Protein AF-A0A2G6CX01-F1 (afdb_monomer_lite)

Structure (mmCIF, N/CA/C/O backbone):
data_AF-A0A2G6CX01-F1
#
_entry.id   AF-A0A2G6CX01-F1
#
loop_
_atom_site.group_PDB
_atom_site.id
_atom_site.type_symbol
_atom_site.label_atom_id
_atom_site.label_alt_id
_atom_site.label_comp_id
_atom_site.label_asym_id
_atom_site.label_entity_id
_atom_site.label_seq_id
_atom_site.pdbx_PDB_ins_code
_atom_site.Cartn_x
_atom_site.Cartn_y
_atom_site.Cartn_z
_atom_site.occupancy
_atom_site.B_iso_or_equiv
_atom_site.auth_seq_id
_atom_site.auth_comp_id
_atom_site.auth_asym_id
_atom_site.auth_atom_id
_atom_site.pdbx_PDB_model_num
ATOM 1 N N . GLY A 1 1 ? -14.581 -10.785 -8.402 1.00 52.53 1 GLY A N 1
ATOM 2 C CA . GLY A 1 1 ? -14.789 -9.514 -7.674 1.00 52.53 1 GLY A CA 1
ATOM 3 C C . GLY A 1 1 ? -14.662 -9.634 -6.159 1.00 52.53 1 GLY A C 1
ATOM 4 O O . GLY A 1 1 ? -14.148 -8.707 -5.553 1.00 52.53 1 GLY A O 1
ATOM 5 N N . PHE A 1 2 ? -15.101 -10.743 -5.550 1.00 59.84 2 PHE A N 1
ATOM 6 C CA . PHE A 1 2 ? -15.248 -10.876 -4.091 1.00 59.84 2 PHE A CA 1
ATOM 7 C C . PHE A 1 2 ? -13.929 -11.043 -3.311 1.00 59.84 2 PHE A C 1
ATOM 9 O O . PHE A 1 2 ? -13.698 -10.317 -2.351 1.00 59.84 2 PHE A O 1
ATOM 16 N N . VAL A 1 3 ? -13.002 -11.878 -3.793 1.00 77.44 3 VAL A N 1
ATOM 17 C CA . VAL A 1 3 ? -11.771 -12.237 -3.055 1.00 77.44 3 VAL A CA 1
ATOM 18 C C . VAL A 1 3 ? -10.894 -11.029 -2.693 1.00 77.44 3 VAL A C 1
ATOM 20 O O . VAL A 1 3 ? -10.415 -10.922 -1.569 1.00 77.44 3 VAL A O 1
ATOM 23 N N . LEU A 1 4 ? -10.706 -10.070 -3.609 1.00 80.31 4 LEU A N 1
ATOM 24 C CA . LEU A 1 4 ? -9.875 -8.892 -3.331 1.00 80.31 4 LEU A CA 1
ATOM 25 C C . LEU A 1 4 ? -10.490 -7.996 -2.244 1.00 80.31 4 LEU A C 1
ATOM 27 O O . LEU A 1 4 ? -9.764 -7.411 -1.446 1.00 80.31 4 LEU A O 1
ATOM 31 N N . ARG A 1 5 ? -11.822 -7.889 -2.189 1.00 79.88 5 ARG A N 1
ATOM 32 C CA . ARG A 1 5 ? -12.515 -7.052 -1.201 1.00 79.88 5 ARG A CA 1
ATOM 33 C C . ARG A 1 5 ? -12.353 -7.612 0.210 1.00 79.88 5 ARG A C 1
ATOM 35 O O . ARG A 1 5 ? -12.110 -6.840 1.142 1.00 79.88 5 ARG A O 1
ATOM 42 N N . ASP A 1 6 ? -12.447 -8.928 0.348 1.00 86.38 6 ASP A N 1
ATOM 43 C CA . ASP A 1 6 ? -12.303 -9.609 1.634 1.00 86.38 6 ASP A CA 1
ATOM 44 C C . ASP A 1 6 ? -10.863 -9.513 2.139 1.00 86.38 6 ASP A C 1
ATOM 46 O O . ASP A 1 6 ? -10.635 -9.138 3.288 1.00 86.38 6 ASP A O 1
ATOM 50 N N . LEU A 1 7 ? -9.884 -9.705 1.247 1.00 87.44 7 LEU A N 1
ATOM 51 C CA . LEU A 1 7 ? -8.464 -9.536 1.569 1.00 87.44 7 LEU A CA 1
ATOM 52 C C . LEU A 1 7 ? -8.134 -8.109 2.031 1.00 87.44 7 LEU A C 1
ATOM 54 O O . LEU A 1 7 ? -7.425 -7.928 3.020 1.00 87.44 7 LEU A O 1
ATOM 58 N N . LEU A 1 8 ? -8.670 -7.086 1.359 1.00 88.25 8 LEU A N 1
ATOM 59 C CA . LEU A 1 8 ? -8.465 -5.686 1.751 1.00 88.25 8 LEU A CA 1
ATOM 60 C C . LEU A 1 8 ? -9.171 -5.340 3.073 1.00 88.25 8 LEU A C 1
ATOM 62 O O . LEU A 1 8 ? -8.670 -4.524 3.851 1.00 88.25 8 LEU A O 1
ATOM 66 N N . SER A 1 9 ? -10.319 -5.961 3.343 1.00 88.06 9 SER A N 1
ATOM 67 C CA . SER A 1 9 ? -11.051 -5.773 4.600 1.00 88.06 9 SER A CA 1
ATOM 68 C C . SER A 1 9 ? -10.323 -6.424 5.777 1.00 88.06 9 SER A C 1
ATOM 70 O O . SER A 1 9 ? -10.188 -5.798 6.830 1.00 88.06 9 SER A O 1
ATOM 72 N N . GLU A 1 10 ? -9.789 -7.629 5.585 1.00 91.31 10 GLU A N 1
ATOM 73 C CA . GLU A 1 10 ? -8.967 -8.313 6.584 1.00 91.31 10 GLU A CA 1
ATOM 74 C C . GLU A 1 10 ? -7.645 -7.574 6.830 1.00 91.31 10 GLU A C 1
ATOM 76 O O . GLU A 1 10 ? -7.252 -7.383 7.981 1.00 91.31 10 GLU A O 1
ATOM 81 N N . ALA A 1 11 ? -6.997 -7.069 5.774 1.00 90.44 11 ALA A N 1
ATOM 82 C CA . ALA A 1 11 ? -5.805 -6.235 5.910 1.00 90.44 11 ALA A CA 1
ATOM 83 C C . ALA A 1 11 ? -6.084 -5.005 6.786 1.00 90.44 11 ALA A C 1
ATOM 85 O O . ALA A 1 11 ? -5.330 -4.721 7.715 1.00 90.44 11 ALA A O 1
ATOM 86 N N . ARG A 1 12 ? -7.208 -4.312 6.560 1.00 92.81 12 ARG A N 1
ATOM 87 C CA . ARG A 1 12 ? -7.616 -3.186 7.409 1.00 92.81 12 ARG A CA 1
ATOM 88 C C . ARG A 1 12 ? -7.803 -3.610 8.865 1.00 92.81 12 ARG A C 1
ATOM 90 O O . ARG A 1 12 ? -7.328 -2.904 9.747 1.00 92.81 12 ARG A O 1
ATOM 97 N N . ARG A 1 13 ? -8.493 -4.726 9.119 1.00 93.44 13 ARG A N 1
ATOM 98 C CA . ARG A 1 13 ? -8.744 -5.218 10.483 1.00 93.44 13 ARG A CA 1
ATOM 99 C C . ARG A 1 13 ? -7.432 -5.430 11.241 1.00 93.44 13 ARG A C 1
ATOM 101 O O . ARG A 1 13 ? -7.314 -4.980 12.375 1.00 93.44 13 ARG A O 1
ATOM 108 N N . ARG A 1 14 ? -6.434 -6.040 10.594 1.00 93.50 14 ARG A N 1
ATOM 109 C CA . ARG A 1 14 ? -5.096 -6.246 11.178 1.00 93.50 14 ARG A CA 1
ATOM 110 C C . ARG A 1 14 ? -4.376 -4.930 11.467 1.00 93.50 14 ARG A C 1
ATOM 112 O O . ARG A 1 14 ? -3.812 -4.774 12.540 1.00 93.50 14 ARG A O 1
ATOM 119 N N . LEU A 1 15 ? -4.467 -3.958 10.561 1.00 93.44 15 LEU A N 1
ATOM 120 C CA . LEU A 1 15 ? -3.860 -2.637 10.759 1.00 93.44 15 LEU A CA 1
ATOM 121 C C . LEU A 1 15 ? -4.517 -1.821 11.882 1.00 93.44 15 LEU A C 1
ATOM 123 O O . LEU A 1 15 ? -3.912 -0.881 12.380 1.00 93.44 15 LEU A O 1
ATOM 127 N N . GLN A 1 16 ? -5.757 -2.131 12.271 1.00 91.50 16 GLN A N 1
ATOM 128 C CA . GLN A 1 16 ? -6.397 -1.498 13.431 1.00 91.50 16 GLN A CA 1
ATOM 129 C C . GLN A 1 16 ?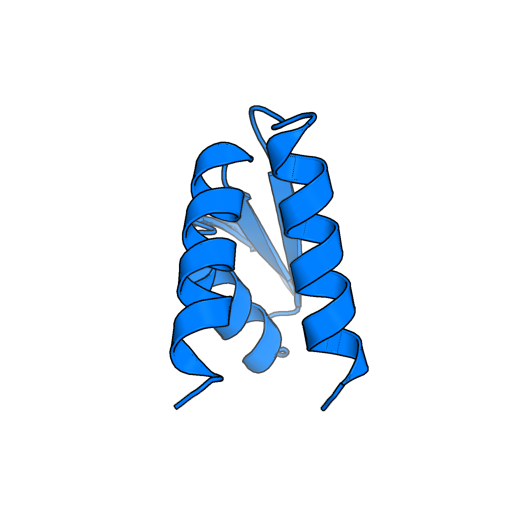 -5.883 -2.061 14.758 1.00 91.50 16 GLN A C 1
ATOM 131 O O . GLN A 1 16 ? -5.925 -1.353 15.760 1.00 91.50 16 GLN A O 1
ATOM 136 N N . THR A 1 17 ? -5.431 -3.317 14.769 1.00 92.00 17 THR A N 1
ATOM 137 C CA . THR A 1 17 ? -4.876 -3.969 15.961 1.00 92.00 17 THR A CA 1
ATOM 138 C C . THR A 1 17 ? -3.378 -3.741 16.102 1.00 92.00 17 THR A C 1
ATOM 140 O O . THR A 1 17 ? -2.902 -3.542 17.212 1.00 92.00 17 THR A 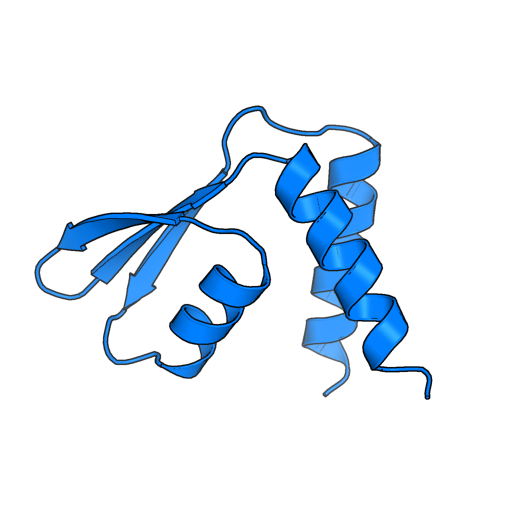O 1
ATOM 143 N N . ASP A 1 18 ? -2.648 -3.756 14.986 1.00 92.44 18 ASP A N 1
ATOM 144 C CA . ASP A 1 18 ? -1.202 -3.563 14.944 1.00 92.44 18 ASP A CA 1
ATOM 145 C C . ASP A 1 18 ? -0.822 -2.844 13.642 1.00 92.44 18 ASP A C 1
ATOM 147 O O . ASP A 1 18 ? -0.895 -3.405 12.544 1.00 92.44 18 ASP A O 1
ATOM 151 N N . ALA A 1 19 ? -0.495 -1.558 13.763 1.00 93.81 19 ALA A N 1
ATOM 152 C CA . ALA A 1 19 ? -0.149 -0.702 12.639 1.00 93.81 19 ALA A CA 1
ATOM 153 C C . ALA A 1 19 ? 1.380 -0.569 12.543 1.00 93.81 19 ALA A C 1
ATOM 155 O O . ALA A 1 19 ? 1.961 0.234 13.279 1.00 93.81 19 ALA A O 1
ATOM 156 N N . PRO A 1 20 ? 2.050 -1.287 11.622 1.00 93.69 20 PRO A N 1
ATOM 157 C CA . PRO A 1 20 ? 3.488 -1.145 11.438 1.00 93.69 20 PRO A CA 1
ATOM 158 C C . PRO A 1 20 ? 3.841 0.273 10.976 1.00 93.69 20 PRO A C 1
ATOM 160 O O . PRO A 1 20 ? 3.127 0.885 10.177 1.00 93.69 20 PRO A O 1
ATOM 163 N N . SER A 1 21 ? 4.984 0.782 11.438 1.00 94.12 21 SER A N 1
ATOM 164 C CA . SER A 1 21 ? 5.485 2.117 11.081 1.00 94.12 21 SER A CA 1
ATOM 165 C C . SER A 1 21 ? 5.872 2.244 9.605 1.00 94.12 21 SER A C 1
ATOM 167 O O . SER A 1 21 ? 5.857 3.346 9.063 1.00 94.12 21 SER A O 1
ATOM 169 N N . ALA A 1 22 ? 6.185 1.128 8.940 1.00 95.25 22 ALA A N 1
ATOM 170 C CA . ALA A 1 22 ? 6.483 1.083 7.516 1.00 95.25 22 ALA A CA 1
ATOM 171 C C . ALA A 1 22 ? 6.042 -0.245 6.887 1.00 95.25 22 ALA A C 1
ATOM 173 O O . ALA A 1 22 ? 6.305 -1.325 7.413 1.00 95.25 22 ALA A O 1
ATOM 174 N N . ILE A 1 23 ? 5.423 -0.155 5.713 1.00 96.06 23 ILE A N 1
ATOM 175 C CA . ILE A 1 23 ? 5.030 -1.273 4.857 1.00 96.06 23 ILE A CA 1
ATOM 176 C C . ILE A 1 23 ? 5.670 -1.038 3.497 1.00 96.06 23 ILE A C 1
ATOM 178 O O . ILE A 1 23 ? 5.405 -0.023 2.851 1.00 96.06 23 ILE A O 1
ATOM 182 N N . ARG A 1 24 ? 6.503 -1.983 3.059 1.00 95.69 24 ARG A N 1
ATOM 183 C CA . ARG A 1 24 ? 7.182 -1.941 1.760 1.00 95.69 24 ARG A CA 1
ATOM 184 C C . ARG A 1 24 ? 6.568 -2.956 0.807 1.00 95.69 24 ARG A C 1
ATOM 186 O O . ARG A 1 24 ? 6.178 -4.043 1.224 1.00 95.69 24 ARG A O 1
ATOM 193 N N . SER A 1 25 ? 6.482 -2.593 -0.466 1.00 95.31 25 SER A N 1
ATOM 194 C CA . SER A 1 25 ? 5.950 -3.448 -1.529 1.00 95.31 25 SER A CA 1
ATOM 195 C C . SER A 1 25 ? 6.685 -3.179 -2.839 1.00 95.31 25 SER A C 1
ATOM 197 O O . SER A 1 25 ? 7.130 -2.055 -3.074 1.00 95.31 25 SER A O 1
ATOM 199 N N . SER A 1 26 ? 6.794 -4.192 -3.699 1.00 95.81 26 SER A N 1
ATOM 200 C CA . SER A 1 26 ? 7.333 -4.061 -5.053 1.00 95.81 26 SER A CA 1
ATOM 201 C C . SER A 1 26 ? 6.320 -4.551 -6.082 1.00 95.81 26 SER A C 1
ATOM 203 O O . SER A 1 26 ? 5.632 -5.556 -5.885 1.00 95.81 26 SER A O 1
ATOM 205 N N . VAL A 1 27 ? 6.200 -3.823 -7.190 1.00 96.12 27 VAL A N 1
ATOM 206 C CA . VAL A 1 27 ? 5.243 -4.133 -8.259 1.00 96.12 27 VAL A CA 1
ATOM 207 C C . VAL A 1 27 ? 5.956 -4.082 -9.598 1.00 96.12 27 VAL A C 1
ATOM 209 O O . VAL A 1 27 ? 6.609 -3.092 -9.902 1.00 96.12 27 VAL A O 1
ATOM 212 N N . HIS A 1 28 ? 5.793 -5.120 -10.416 1.00 96.81 28 HIS A N 1
ATOM 213 C CA . HIS A 1 28 ? 6.351 -5.135 -11.766 1.00 96.81 28 HIS A CA 1
ATOM 214 C C . HIS A 1 28 ? 5.774 -3.989 -12.618 1.00 96.81 28 HIS A C 1
ATOM 216 O O . HIS A 1 28 ? 4.559 -3.759 -12.583 1.00 96.81 28 HIS A O 1
ATOM 222 N N . PHE A 1 29 ? 6.601 -3.286 -13.402 1.00 93.00 29 PHE A N 1
ATOM 223 C CA . PHE A 1 29 ? 6.180 -2.057 -14.103 1.00 93.00 29 PHE A CA 1
ATOM 224 C C . PHE A 1 29 ? 5.050 -2.285 -15.122 1.00 93.00 29 PHE A C 1
ATOM 226 O O . PHE A 1 29 ? 4.256 -1.386 -15.401 1.00 93.00 29 PHE A O 1
ATOM 233 N N . THR A 1 30 ? 4.926 -3.499 -15.662 1.00 96.19 30 THR A N 1
ATOM 234 C CA . THR A 1 30 ? 3.833 -3.851 -16.587 1.00 96.19 30 THR A CA 1
ATOM 235 C C . THR A 1 30 ? 2.488 -4.035 -15.881 1.00 96.19 30 THR A C 1
ATOM 237 O O . THR A 1 30 ? 1.441 -3.949 -16.524 1.00 96.19 30 THR A O 1
ATOM 240 N N . ASN A 1 31 ? 2.463 -4.230 -14.556 1.00 95.81 31 ASN A N 1
ATOM 241 C CA . ASN A 1 31 ? 1.226 -4.420 -13.801 1.00 95.81 31 ASN A CA 1
ATOM 242 C C . ASN A 1 31 ? 0.575 -3.075 -13.439 1.00 95.81 31 ASN A C 1
ATOM 244 O O . ASN A 1 31 ? 0.512 -2.654 -12.279 1.00 95.81 31 ASN A O 1
ATOM 248 N N . GLN A 1 32 ? 0.042 -2.407 -14.460 1.00 95.06 32 GLN A N 1
ATOM 249 C CA . GLN A 1 32 ? -0.590 -1.090 -14.345 1.00 95.06 32 GLN A CA 1
ATOM 250 C C . GLN A 1 32 ? -1.762 -1.063 -13.351 1.00 95.06 32 GLN A C 1
ATOM 252 O O . GLN A 1 32 ? -2.013 -0.039 -12.707 1.00 95.06 32 GLN A O 1
ATOM 257 N N . VAL A 1 33 ? -2.463 -2.190 -13.179 1.00 93.81 33 VAL A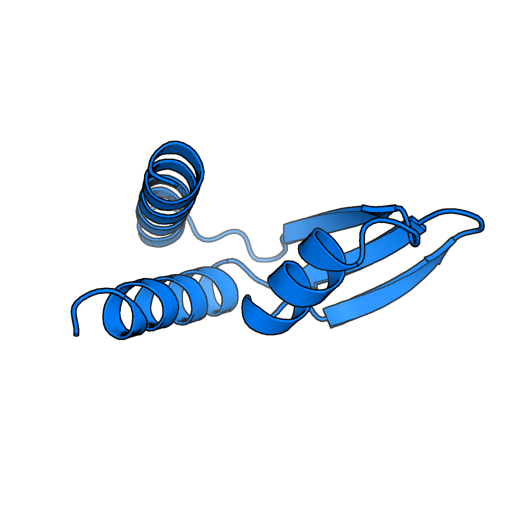 N 1
ATOM 258 C CA . VAL A 1 33 ? -3.565 -2.323 -12.215 1.00 93.81 33 VAL A CA 1
ATOM 259 C C . VAL A 1 33 ? -3.038 -2.233 -10.783 1.00 93.81 33 VAL A C 1
ATOM 261 O O . VAL A 1 33 ? -3.525 -1.407 -10.004 1.00 93.81 33 VAL A O 1
ATOM 264 N N . SER A 1 34 ? -2.008 -3.011 -10.449 1.00 93.94 34 SER A N 1
ATOM 265 C CA . SER A 1 34 ? -1.387 -2.990 -9.121 1.00 93.94 34 SER A CA 1
ATOM 266 C C . SER A 1 34 ? -0.698 -1.661 -8.825 1.00 93.94 34 SER A C 1
ATOM 268 O O . SER A 1 34 ? -0.846 -1.148 -7.715 1.00 93.94 34 SER A O 1
ATOM 270 N N . LEU A 1 35 ? -0.023 -1.054 -9.809 1.00 94.94 35 LEU A N 1
ATOM 271 C CA . LEU A 1 35 ? 0.589 0.274 -9.665 1.00 94.94 35 LEU A CA 1
ATOM 272 C C . LEU A 1 35 ? -0.458 1.338 -9.308 1.00 94.94 35 LEU A C 1
ATOM 274 O O . LEU A 1 35 ? -0.267 2.147 -8.396 1.00 94.94 35 LEU A O 1
ATOM 278 N N . ARG A 1 36 ? -1.606 1.318 -9.994 1.00 93.62 36 ARG A N 1
ATOM 279 C CA . ARG A 1 36 ? -2.713 2.243 -9.722 1.00 93.62 36 ARG A CA 1
ATOM 280 C C . ARG A 1 36 ? -3.340 1.990 -8.353 1.00 93.62 36 ARG A C 1
ATOM 282 O O . ARG A 1 36 ? -3.693 2.950 -7.667 1.00 93.62 36 ARG A O 1
ATOM 289 N N . LEU A 1 37 ? -3.486 0.726 -7.957 1.00 92.56 37 LEU A N 1
ATOM 290 C CA . LEU A 1 37 ? -4.018 0.363 -6.645 1.00 92.56 37 LEU A CA 1
ATOM 291 C C . LEU A 1 37 ? -3.110 0.864 -5.515 1.00 92.56 37 LEU A C 1
ATOM 293 O O . LEU A 1 37 ? -3.614 1.503 -4.595 1.00 92.56 37 LEU A O 1
ATOM 297 N N . HIS A 1 38 ? -1.793 0.672 -5.618 1.00 94.19 38 HIS A N 1
ATOM 298 C CA . HIS A 1 38 ? -0.828 1.157 -4.623 1.00 94.19 38 HIS A CA 1
ATOM 299 C C . HIS A 1 38 ? -0.948 2.672 -4.419 1.00 94.19 38 HIS A C 1
ATOM 301 O O . HIS A 1 38 ? -1.148 3.132 -3.293 1.00 94.19 38 HIS A O 1
ATOM 307 N N . ARG A 1 39 ? -0.965 3.451 -5.510 1.00 92.06 39 ARG A N 1
ATOM 308 C CA . ARG A 1 39 ? -1.158 4.912 -5.439 1.00 92.06 39 ARG A CA 1
ATOM 309 C C . ARG A 1 39 ? -2.481 5.294 -4.761 1.00 92.06 39 ARG A C 1
ATOM 311 O O . ARG A 1 39 ? -2.513 6.199 -3.932 1.00 92.06 39 ARG A O 1
ATOM 318 N N . LYS A 1 40 ? -3.579 4.588 -5.065 1.00 91.62 40 LYS A N 1
ATOM 319 C CA . LYS A 1 40 ? -4.890 4.819 -4.419 1.00 91.62 40 LYS A CA 1
ATOM 320 C C . LYS A 1 40 ? -4.880 4.498 -2.922 1.00 91.62 40 LYS A C 1
ATOM 322 O O . LYS A 1 40 ? -5.578 5.168 -2.160 1.00 91.62 40 LYS A O 1
ATOM 327 N N . LEU A 1 41 ? -4.107 3.494 -2.518 1.00 92.94 41 LEU A N 1
ATOM 328 C CA . LEU A 1 41 ? -3.975 3.050 -1.132 1.00 92.94 41 LEU A CA 1
ATOM 329 C C . LEU A 1 41 ? -2.963 3.866 -0.314 1.00 92.94 41 LEU A C 1
ATOM 331 O O . LEU A 1 41 ? -2.752 3.558 0.852 1.00 92.94 41 LEU A O 1
ATOM 335 N N . GLY A 1 42 ? -2.396 4.938 -0.877 1.00 93.75 42 GLY A N 1
ATOM 336 C CA . GLY A 1 42 ? -1.489 5.831 -0.150 1.00 93.75 42 GLY A CA 1
ATOM 337 C C . GLY A 1 42 ? -0.042 5.346 -0.099 1.00 93.75 42 GLY A C 1
ATOM 338 O O . GLY A 1 42 ? 0.728 5.828 0.726 1.00 93.75 42 GLY A O 1
ATOM 339 N N . PHE A 1 43 ? 0.337 4.416 -0.976 1.00 96.62 43 PHE A N 1
ATOM 340 C CA . PHE A 1 43 ? 1.736 4.076 -1.177 1.00 96.62 43 PHE A CA 1
ATOM 341 C C . PHE A 1 43 ? 2.442 5.142 -2.018 1.00 96.62 43 PHE A C 1
ATOM 343 O O . PHE A 1 43 ? 1.964 5.531 -3.088 1.00 96.62 43 PHE A O 1
ATOM 350 N N . MET A 1 44 ? 3.609 5.570 -1.547 1.00 95.75 44 MET A N 1
ATOM 351 C CA . MET A 1 44 ? 4.522 6.476 -2.233 1.00 95.75 44 MET A CA 1
ATOM 352 C C . MET A 1 44 ? 5.609 5.669 -2.936 1.00 95.75 44 MET A C 1
ATOM 354 O O . MET A 1 44 ? 6.134 4.715 -2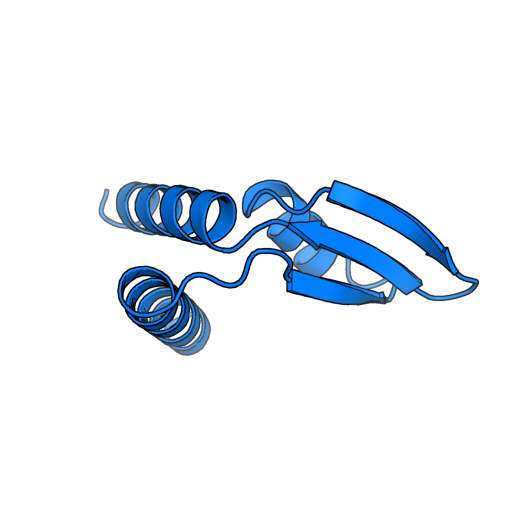.365 1.00 95.75 44 MET A O 1
ATOM 358 N N . LYS A 1 45 ? 5.938 6.039 -4.175 1.00 94.75 45 LYS A N 1
ATOM 359 C CA . LYS A 1 45 ? 7.072 5.458 -4.901 1.00 94.75 45 LYS A CA 1
ATOM 360 C C . LYS A 1 45 ? 8.369 5.934 -4.243 1.00 94.75 45 LYS A C 1
ATOM 362 O O . LYS A 1 45 ? 8.513 7.132 -4.020 1.00 94.75 45 LYS A O 1
ATOM 367 N N . ILE A 1 46 ? 9.284 5.008 -3.974 1.00 93.00 46 ILE A N 1
ATOM 368 C CA . ILE A 1 46 ? 10.629 5.323 -3.471 1.00 93.00 46 ILE A CA 1
ATOM 369 C C . ILE A 1 46 ? 11.645 5.227 -4.605 1.00 93.00 46 ILE A C 1
ATOM 371 O O . ILE A 1 46 ? 12.476 6.112 -4.761 1.00 93.00 46 ILE A O 1
ATOM 375 N N . GLU A 1 47 ? 11.552 4.170 -5.411 1.00 91.12 47 GLU A N 1
ATOM 376 C CA . GLU A 1 47 ? 12.573 3.822 -6.395 1.00 91.12 47 GLU A CA 1
ATOM 377 C C . GLU A 1 47 ? 11.960 3.045 -7.565 1.00 91.12 47 GLU A C 1
ATOM 379 O O . GLU A 1 47 ? 10.874 2.461 -7.456 1.00 91.12 47 GLU A O 1
ATOM 384 N N . GLU A 1 48 ? 12.646 3.082 -8.701 1.00 86.69 48 GLU A N 1
ATOM 385 C CA . GLU A 1 48 ? 12.387 2.239 -9.864 1.00 86.69 48 GLU A CA 1
ATOM 386 C C . GLU A 1 48 ? 13.625 1.373 -10.110 1.00 86.69 48 GLU A C 1
ATOM 388 O O . GLU A 1 48 ? 14.704 1.890 -10.382 1.00 86.69 48 GLU A O 1
ATOM 393 N N . GLU A 1 49 ? 13.449 0.061 -9.992 1.00 89.12 49 GLU A N 1
ATOM 394 C CA . GLU A 1 49 ? 14.399 -0.950 -10.446 1.00 89.12 49 GLU A CA 1
ATOM 395 C C . GLU A 1 49 ? 14.099 -1.316 -11.911 1.00 89.12 49 GLU A C 1
ATOM 397 O O . GLU A 1 49 ? 13.081 -0.905 -12.474 1.00 89.12 49 GLU A O 1
ATOM 402 N N . ALA A 1 50 ? 14.967 -2.120 -12.534 1.00 87.19 50 ALA A N 1
ATOM 403 C CA . ALA A 1 50 ? 14.886 -2.462 -13.958 1.00 87.19 50 ALA A CA 1
ATOM 404 C C . ALA A 1 50 ? 13.504 -2.982 -14.405 1.00 87.19 50 ALA A C 1
ATOM 406 O O . ALA A 1 50 ? 13.052 -2.654 -15.502 1.00 87.19 50 ALA A O 1
ATOM 407 N N . ASP A 1 51 ? 12.822 -3.768 -13.567 1.00 94.50 51 ASP A N 1
ATOM 408 C CA . ASP A 1 51 ? 11.513 -4.350 -13.867 1.00 94.50 51 ASP A CA 1
ATOM 409 C C . ASP A 1 51 ? 10.429 -4.016 -12.820 1.00 94.50 51 ASP A C 1
ATOM 411 O O . ASP A 1 51 ? 9.266 -4.414 -12.964 1.00 94.50 51 ASP A O 1
ATOM 415 N N . ARG A 1 52 ? 10.765 -3.269 -11.762 1.00 95.50 52 ARG A N 1
ATOM 416 C CA . ARG A 1 52 ? 9.902 -3.091 -10.586 1.00 95.50 52 ARG A CA 1
ATOM 417 C C . ARG A 1 52 ? 9.868 -1.661 -10.084 1.00 95.50 52 ARG A C 1
ATOM 419 O O . ARG A 1 52 ? 10.828 -0.912 -10.157 1.00 95.50 52 ARG A O 1
ATOM 426 N N . VAL A 1 53 ? 8.737 -1.304 -9.492 1.00 95.62 53 VAL A N 1
ATOM 427 C CA . VAL A 1 53 ? 8.551 -0.051 -8.766 1.00 95.62 53 VAL A CA 1
ATOM 428 C C . VAL A 1 53 ? 8.442 -0.375 -7.282 1.00 95.62 53 VAL A C 1
ATOM 430 O O . VAL A 1 53 ? 7.575 -1.164 -6.884 1.00 95.62 53 VAL A O 1
ATOM 433 N N . LEU A 1 54 ? 9.309 0.235 -6.474 1.00 96.31 54 LEU A N 1
ATOM 434 C CA . LEU A 1 54 ? 9.306 0.100 -5.021 1.00 96.31 54 LEU A CA 1
ATOM 435 C C . LEU A 1 54 ? 8.406 1.157 -4.386 1.00 96.31 54 LEU A C 1
ATOM 437 O O . LEU A 1 54 ? 8.461 2.345 -4.716 1.00 96.31 54 LEU A O 1
ATOM 441 N N . PHE A 1 55 ? 7.591 0.715 -3.436 1.00 97.25 55 PHE A N 1
ATOM 442 C CA . PHE A 1 55 ? 6.600 1.524 -2.750 1.00 97.25 55 PHE A CA 1
ATOM 443 C C . PHE A 1 55 ? 6.723 1.420 -1.232 1.00 97.25 55 PHE A C 1
ATOM 445 O O . PHE A 1 55 ? 7.014 0.347 -0.698 1.00 97.25 55 PHE A O 1
ATOM 452 N N . VAL A 1 56 ? 6.394 2.509 -0.535 1.00 97.44 56 VAL A N 1
ATOM 453 C CA . VAL A 1 56 ? 6.237 2.538 0.925 1.00 97.44 56 VAL A CA 1
ATOM 454 C C . VAL A 1 56 ? 4.971 3.258 1.355 1.00 97.44 56 VAL A C 1
ATOM 456 O O . VAL A 1 56 ? 4.530 4.215 0.721 1.00 97.44 56 VAL A O 1
ATOM 459 N N . THR A 1 57 ? 4.396 2.807 2.458 1.00 97.19 57 THR A N 1
ATOM 460 C CA . THR A 1 57 ? 3.386 3.532 3.232 1.00 97.19 57 THR A CA 1
ATOM 461 C C . THR A 1 57 ? 3.565 3.195 4.711 1.00 97.19 57 THR A C 1
ATOM 463 O O . THR A 1 57 ? 4.347 2.306 5.046 1.00 97.19 57 THR A O 1
ATOM 466 N N . ASP A 1 58 ? 2.848 3.869 5.597 1.00 96.69 58 ASP A N 1
ATOM 467 C CA . ASP A 1 58 ? 2.722 3.470 6.998 1.00 96.69 58 ASP A CA 1
ATOM 468 C C . ASP A 1 58 ? 1.363 2.791 7.246 1.00 96.69 58 ASP A C 1
ATOM 470 O O . ASP A 1 58 ? 0.388 2.986 6.506 1.00 96.69 58 ASP A O 1
ATOM 474 N N . GLY A 1 59 ? 1.289 1.964 8.290 1.00 95.06 59 GLY A N 1
ATOM 475 C CA . GLY A 1 59 ? 0.091 1.189 8.600 1.00 95.06 59 GLY A CA 1
ATOM 476 C C . GLY A 1 59 ? -1.140 2.051 8.890 1.00 95.06 59 GLY A C 1
ATOM 477 O O . GLY A 1 59 ? -2.254 1.661 8.527 1.00 95.06 59 GLY A O 1
ATOM 478 N N . LYS A 1 60 ? -0.957 3.245 9.468 1.00 94.69 60 LYS A N 1
ATOM 479 C CA . LYS A 1 60 ? -2.054 4.172 9.772 1.00 94.69 60 LYS A CA 1
ATOM 480 C C . LYS A 1 60 ? -2.639 4.755 8.485 1.00 94.69 60 LYS A C 1
ATOM 482 O O . LYS A 1 60 ? -3.850 4.656 8.273 1.00 94.69 60 LYS A O 1
ATOM 487 N N . THR A 1 61 ? -1.794 5.267 7.591 1.00 94.31 61 THR A N 1
ATOM 488 C CA . THR A 1 61 ? -2.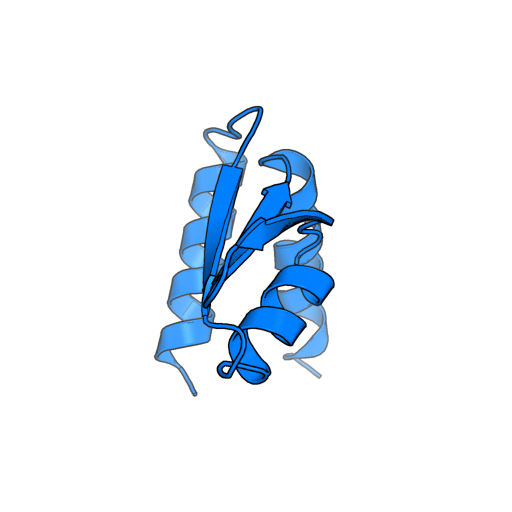201 5.771 6.272 1.00 94.31 61 THR A CA 1
ATOM 489 C C . THR A 1 61 ? -2.928 4.694 5.474 1.00 94.31 61 THR A C 1
ATOM 491 O O . THR A 1 61 ? -4.015 4.946 4.939 1.00 94.31 61 THR A O 1
ATOM 494 N N . LEU A 1 62 ? -2.383 3.475 5.429 1.00 95.44 62 LEU A N 1
ATOM 495 C CA . LEU A 1 62 ? -3.018 2.369 4.716 1.00 95.44 62 LEU A CA 1
ATOM 496 C C . LEU A 1 62 ? -4.389 2.021 5.315 1.00 95.44 62 LEU A C 1
ATOM 498 O O . LEU A 1 62 ? -5.365 1.866 4.576 1.00 95.44 62 LEU A O 1
ATOM 502 N N . CYS A 1 63 ? -4.499 1.964 6.644 1.00 94.31 63 CYS A N 1
ATOM 503 C CA . CYS A 1 63 ? -5.758 1.701 7.340 1.00 94.31 63 CYS A CA 1
ATOM 504 C C . CYS A 1 63 ? -6.840 2.744 6.999 1.00 94.31 63 CYS A C 1
ATOM 506 O O . CYS A 1 63 ? -7.968 2.387 6.634 1.00 94.31 63 CYS A O 1
ATOM 508 N N . GLU A 1 64 ? -6.493 4.033 7.038 1.00 92.88 64 GLU A N 1
ATOM 509 C CA . GLU A 1 64 ? -7.404 5.129 6.688 1.00 92.88 64 GLU A CA 1
ATOM 510 C C . GLU A 1 64 ? -7.852 5.065 5.221 1.00 92.88 64 GLU A C 1
ATOM 512 O O . GLU A 1 64 ? -9.033 5.264 4.904 1.00 92.88 64 GLU A O 1
ATOM 517 N N . ARG A 1 65 ? -6.926 4.754 4.307 1.00 93.44 65 ARG A N 1
ATOM 518 C CA . ARG A 1 65 ? -7.219 4.623 2.872 1.00 93.44 65 ARG A CA 1
ATOM 519 C C . ARG A 1 65 ? -8.142 3.439 2.596 1.00 93.44 65 ARG A C 1
ATOM 521 O O . ARG A 1 65 ? -9.115 3.602 1.855 1.00 93.44 65 ARG A O 1
ATOM 528 N N . LEU A 1 66 ? -7.913 2.294 3.239 1.00 92.12 66 LEU A N 1
ATOM 529 C CA . LEU A 1 66 ? -8.782 1.116 3.137 1.00 92.12 66 LEU A CA 1
ATOM 530 C C . LEU A 1 66 ? -10.187 1.384 3.695 1.00 92.12 66 LEU A C 1
ATOM 532 O O . LEU A 1 66 ? -11.182 0.945 3.112 1.00 92.12 66 LEU A O 1
ATOM 536 N N . ALA A 1 67 ? -10.304 2.160 4.776 1.00 89.00 67 ALA A N 1
ATOM 537 C CA . ALA A 1 67 ? -11.604 2.558 5.316 1.00 89.00 67 ALA A CA 1
ATOM 538 C C . ALA A 1 67 ? -12.429 3.383 4.310 1.00 89.00 67 ALA A C 1
ATOM 540 O O . ALA A 1 67 ? -13.639 3.177 4.179 1.00 89.00 67 ALA A O 1
ATOM 541 N N . ARG A 1 68 ? -11.776 4.285 3.562 1.00 85.12 68 ARG A N 1
ATOM 542 C CA . ARG A 1 68 ? -12.412 5.084 2.497 1.00 85.12 68 ARG A CA 1
ATOM 543 C C . ARG A 1 68 ? -12.712 4.259 1.247 1.00 85.12 68 ARG A C 1
ATOM 545 O O . ARG A 1 68 ? -13.701 4.532 0.571 1.00 85.12 68 ARG A O 1
ATOM 552 N N . PHE A 1 69 ? -11.891 3.251 0.957 1.00 79.06 69 PHE A N 1
ATOM 553 C CA . PHE A 1 69 ? -12.113 2.3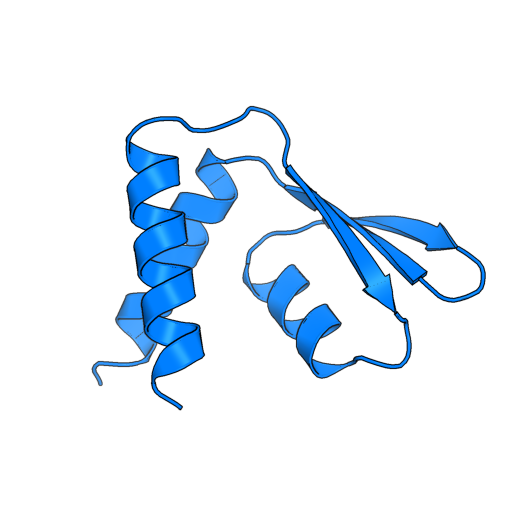28 -0.156 1.00 79.06 69 PHE A CA 1
ATOM 554 C C . PHE A 1 69 ? -13.415 1.533 0.023 1.00 79.06 69 PHE A C 1
ATOM 556 O O . PHE A 1 69 ? -14.196 1.429 -0.919 1.00 79.06 69 PHE A O 1
ATOM 563 N N . LYS A 1 70 ? -13.712 1.077 1.251 1.00 67.00 70 LYS A N 1
ATOM 564 C CA . LYS A 1 70 ? -14.983 0.403 1.572 1.00 67.00 70 LYS A CA 1
ATOM 565 C C . LYS A 1 70 ? -16.203 1.283 1.250 1.00 67.00 70 LYS A C 1
ATOM 567 O O . LYS A 1 70 ? -17.108 0.824 0.567 1.00 67.00 70 LYS A O 1
ATOM 572 N N . LYS A 1 71 ? -16.189 2.562 1.658 1.00 60.38 71 LYS A N 1
ATOM 573 C CA . LYS A 1 71 ? -17.331 3.488 1.486 1.00 60.38 71 LYS A CA 1
ATOM 574 C C . LYS A 1 71 ? -17.727 3.756 0.028 1.00 60.38 71 LYS A C 1
ATOM 576 O O . LYS A 1 71 ? -18.886 4.040 -0.221 1.00 60.38 71 LYS A O 1
ATOM 581 N N . LYS A 1 72 ? -16.794 3.689 -0.929 1.00 57.97 72 LYS A N 1
ATOM 582 C CA . LYS A 1 72 ? -17.074 3.973 -2.352 1.00 57.97 72 LYS A CA 1
ATOM 583 C C . LYS A 1 72 ? -17.727 2.819 -3.120 1.00 57.97 72 LYS A C 1
ATOM 585 O O . LYS A 1 72 ? -17.991 2.985 -4.301 1.00 57.97 72 LYS A O 1
ATOM 590 N N . THR A 1 73 ? -17.920 1.664 -2.488 1.00 51.62 73 THR A N 1
ATOM 591 C CA . THR A 1 73 ? -18.394 0.445 -3.170 1.00 51.62 73 THR A CA 1
ATOM 592 C C . THR A 1 73 ? -19.771 -0.010 -2.674 1.00 51.62 73 THR A C 1
ATOM 594 O O . THR A 1 73 ? -20.294 -0.995 -3.176 1.00 51.62 73 THR A O 1
ATOM 597 N N . ASP A 1 74 ? -20.337 0.683 -1.680 1.00 50.75 74 ASP A N 1
ATOM 598 C CA . ASP A 1 74 ? -21.646 0.390 -1.075 1.00 50.75 74 ASP A CA 1
ATOM 599 C C . ASP A 1 74 ? -22.736 1.401 -1.511 1.00 50.75 74 ASP A C 1
ATOM 601 O O . ASP A 1 74 ? -23.766 1.520 -0.854 1.00 50.75 74 ASP A O 1
ATOM 605 N N . GLY A 1 75 ? -22.509 2.138 -2.603 1.00 37.25 75 GLY A N 1
ATOM 606 C CA . GLY A 1 75 ? -23.475 3.030 -3.256 1.00 37.25 75 GLY A CA 1
ATOM 607 C C . GLY A 1 75 ? -23.289 2.988 -4.763 1.00 37.25 75 GLY A C 1
ATOM 608 O O . GLY A 1 75 ? -24.292 3.216 -5.467 1.00 37.25 75 GLY A O 1
#

Secondary structure (DSSP, 8-state):
-HHHHHHHHHHHHHHHH---S-EEEEEETT-HHHHHHHHHTTPEEEEE-SSEEEEEE-HHHHHHHHHHHHHTT--

Foldseek 3Di:
DPPVLVVLVVLLVVLVVPKAQKDKDKDFPVPVVVVVVCVLQVWDFDDDDPGITITMDTSVSNNVSSVVVVVVPPD

Sequence (75 aa):
GFVLRDLLSEARRRLQTDAPSAIRSSVHFTNQVSLRLHRKLGFMKIEEEADRVLFVTDGKTLCERLARFKKKTDG

pLDDT: mean 88.43, std 12.68, range [37.25, 97.44]

Radius of gyration: 12.79 Å; chains: 1; bounding box: 38×19×32 Å